Protein AF-A0A151MVL5-F1 (afdb_monomer_lite)

InterPro domains:
  IPR002569 Peptide methionine sulphoxide reductase MsrA domain [PF01625] (43-74)
  IPR036509 Peptide methionine sulphoxide reductase MsrA superfamily [G3DSA:3.30.1060.10] (26-87)
  IPR036509 Peptide methionine sulphoxide reductase MsrA superfamily [SSF55068] (39-83)
  IPR050162 Methionine Sulfoxide Reductase A [PTHR42799] (43-86)

Secondary structure (DSSP, 8-state):
----BPPHHHHH-SS-TTS--HHHHHHHHHHHHHHHHHTT--S-----------BPPPTTTTTHHHH-TTS-------SPPPTT----

Foldseek 3Di:
DDFAWDPPVVVVPPPPPPDDDPPVVVVQVVVVLVQLVVVPVPDDPDDDDDDDTDTDDDPCPVVVCVVPVPDDDPDPDPPDDRPPDDDD

Sequence (88 aa):
MPLRRAPLTAICRGEFQGYWRPWRRLQILTILLFVLTESGFGTITTEIREAPEFFYAEDYHQQYLSKNPNGYCGLGGTGVSCPLGTGK

Radius of gyration: 16.5 Å; chains: 1; bounding box: 40×34×35 Å

Structure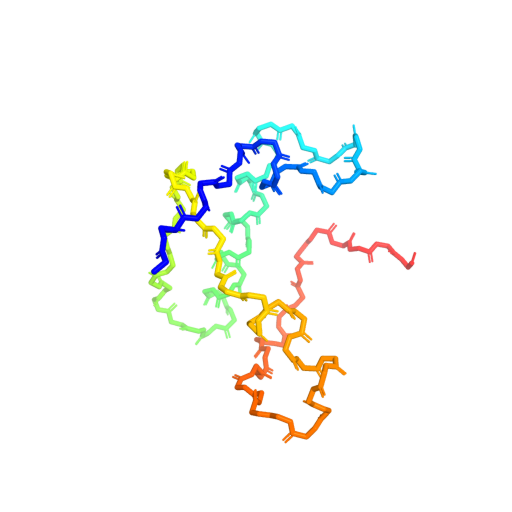 (mmCIF, N/CA/C/O backbone):
data_AF-A0A151MVL5-F1
#
_entry.id   AF-A0A151MVL5-F1
#
loop_
_atom_site.group_PDB
_atom_site.id
_atom_site.type_symbol
_atom_site.label_atom_id
_atom_site.label_alt_id
_atom_site.label_comp_id
_atom_site.label_asym_id
_atom_site.label_entity_id
_atom_site.label_seq_id
_atom_site.pdbx_PDB_ins_code
_atom_site.Cartn_x
_atom_site.Cartn_y
_atom_site.Cartn_z
_atom_site.occupancy
_atom_site.B_iso_or_equiv
_atom_site.auth_seq_id
_atom_site.auth_comp_id
_atom_site.auth_asym_id
_atom_site.auth_atom_id
_atom_site.pdbx_PDB_model_num
ATOM 1 N N . MET A 1 1 ? 20.828 -5.863 -10.497 1.00 56.38 1 MET A N 1
ATOM 2 C CA . MET A 1 1 ? 20.393 -4.542 -11.005 1.00 56.38 1 MET A CA 1
ATOM 3 C C . MET A 1 1 ? 20.354 -3.570 -9.833 1.00 56.38 1 MET A C 1
ATOM 5 O O . MET A 1 1 ? 19.838 -3.974 -8.798 1.00 56.38 1 MET A O 1
ATOM 9 N N . PRO A 1 2 ? 20.919 -2.355 -9.929 1.00 69.50 2 PRO A N 1
ATOM 10 C CA . PRO A 1 2 ? 20.829 -1.379 -8.844 1.00 69.50 2 PRO A CA 1
ATOM 11 C C . PRO A 1 2 ? 19.394 -0.842 -8.719 1.00 69.50 2 PRO A C 1
ATOM 13 O O . PRO A 1 2 ? 18.775 -0.489 -9.724 1.00 69.50 2 PRO A O 1
ATOM 16 N N . LEU A 1 3 ? 18.866 -0.78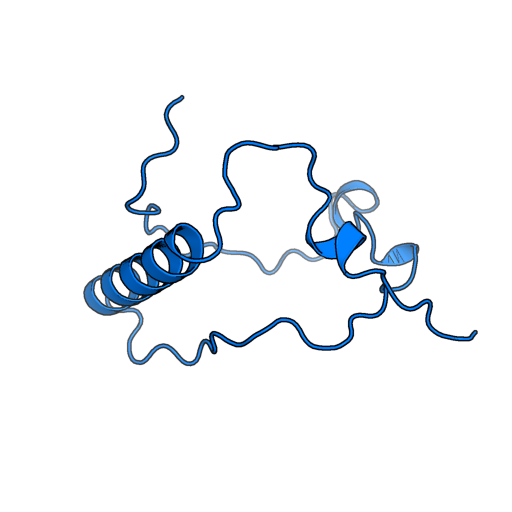7 -7.493 1.00 73.50 3 LEU A N 1
ATOM 17 C CA . LEU A 1 3 ? 17.547 -0.216 -7.204 1.00 73.50 3 LEU A CA 1
ATOM 18 C C . LEU A 1 3 ? 17.534 1.280 -7.554 1.00 73.50 3 LEU A C 1
ATOM 20 O O . LEU A 1 3 ? 18.405 2.038 -7.120 1.00 73.50 3 LEU A O 1
ATOM 24 N N . ARG A 1 4 ? 16.540 1.720 -8.335 1.00 82.06 4 ARG A N 1
ATOM 25 C CA . ARG A 1 4 ? 16.379 3.132 -8.710 1.00 82.06 4 ARG A CA 1
ATOM 26 C C . ARG A 1 4 ? 15.732 3.898 -7.554 1.00 82.06 4 ARG A C 1
ATOM 28 O O . ARG A 1 4 ? 14.572 3.645 -7.229 1.00 82.06 4 ARG A O 1
ATOM 35 N N . ARG A 1 5 ? 16.468 4.842 -6.952 1.00 81.94 5 ARG A N 1
ATOM 36 C CA . ARG A 1 5 ? 15.920 5.791 -5.966 1.00 81.94 5 ARG A CA 1
ATOM 37 C C . ARG A 1 5 ? 14.808 6.604 -6.616 1.00 81.94 5 ARG A C 1
ATOM 39 O O . ARG A 1 5 ? 15.003 7.186 -7.684 1.00 81.94 5 ARG A O 1
ATOM 46 N N . ALA A 1 6 ? 13.654 6.643 -5.971 1.00 77.31 6 ALA A N 1
ATOM 47 C CA . ALA A 1 6 ? 12.553 7.474 -6.402 1.00 77.31 6 ALA A CA 1
ATOM 48 C C . ALA A 1 6 ? 12.750 8.889 -5.844 1.00 77.31 6 ALA A C 1
ATOM 50 O O . ALA A 1 6 ? 12.965 9.049 -4.640 1.00 77.31 6 ALA A O 1
ATOM 51 N N . PRO A 1 7 ? 12.685 9.939 -6.679 1.00 70.00 7 PRO A N 1
ATOM 52 C CA . PRO A 1 7 ? 12.754 11.296 -6.163 1.00 70.00 7 PRO A CA 1
ATOM 53 C C . PRO A 1 7 ? 11.549 11.547 -5.246 1.00 70.00 7 PRO A C 1
ATOM 55 O O . PRO A 1 7 ? 10.451 11.077 -5.539 1.00 70.00 7 PRO A O 1
ATOM 58 N N . LEU A 1 8 ? 11.707 12.359 -4.193 1.00 58.62 8 LEU A N 1
ATOM 59 C CA . LEU A 1 8 ? 10.580 12.787 -3.338 1.00 58.62 8 LEU A CA 1
ATOM 60 C C . LEU A 1 8 ? 9.424 13.362 -4.169 1.00 58.62 8 LEU A C 1
ATOM 62 O O . LEU A 1 8 ? 8.250 13.186 -3.854 1.00 58.62 8 LEU A O 1
ATOM 66 N N . THR A 1 9 ? 9.755 13.986 -5.302 1.00 56.81 9 THR A N 1
ATOM 67 C CA . THR A 1 9 ? 8.750 14.479 -6.238 1.00 56.81 9 THR A CA 1
ATOM 68 C C . THR A 1 9 ? 7.923 13.372 -6.892 1.00 56.81 9 THR A C 1
ATOM 70 O O . THR A 1 9 ? 6.806 13.661 -7.256 1.00 56.81 9 THR A O 1
ATOM 73 N N . ALA A 1 10 ? 8.377 12.124 -7.019 1.00 54.22 10 ALA A N 1
ATOM 74 C CA . ALA A 1 10 ? 7.568 11.025 -7.561 1.00 54.22 10 ALA A CA 1
ATOM 75 C C . ALA A 1 10 ? 6.584 10.420 -6.549 1.00 54.22 10 ALA A C 1
ATOM 77 O O . ALA A 1 10 ? 5.551 9.902 -6.954 1.00 54.22 10 ALA A O 1
ATOM 78 N N . ILE A 1 11 ? 6.858 10.539 -5.247 1.00 56.28 11 ILE A N 1
ATOM 79 C CA . ILE A 1 11 ? 5.865 10.257 -4.196 1.00 56.28 11 ILE A CA 1
ATOM 80 C C . ILE A 1 11 ? 4.753 11.322 -4.232 1.00 56.28 11 ILE A C 1
ATOM 82 O O . ILE A 1 11 ? 3.591 11.029 -3.958 1.00 56.28 11 ILE A O 1
ATOM 86 N N . CYS A 1 12 ? 5.109 12.555 -4.607 1.00 42.88 12 CYS A N 1
ATOM 87 C CA . CYS A 1 12 ? 4.209 13.711 -4.618 1.00 42.88 12 CYS A CA 1
ATOM 88 C C . CYS A 1 12 ? 3.655 14.099 -6.007 1.00 42.88 12 CYS A C 1
ATOM 90 O O . CYS A 1 12 ? 2.803 14.980 -6.081 1.00 42.88 12 CYS A O 1
ATOM 92 N N . ARG A 1 13 ? 4.100 13.482 -7.111 1.00 39.69 13 ARG A N 1
ATOM 93 C CA . ARG A 1 13 ? 3.640 13.766 -8.486 1.00 39.69 13 ARG A CA 1
ATOM 94 C C . ARG A 1 13 ? 2.483 12.839 -8.855 1.00 39.69 13 ARG A C 1
ATOM 96 O O . ARG A 1 13 ? 2.570 12.027 -9.766 1.00 39.69 13 ARG A O 1
ATOM 103 N N . GLY A 1 14 ? 1.377 13.003 -8.142 1.00 37.28 14 GLY A N 1
ATOM 104 C CA . GLY A 1 14 ? 0.087 13.063 -8.817 1.00 37.28 14 GLY A CA 1
ATOM 105 C C . GLY A 1 14 ? -0.186 14.542 -9.071 1.00 37.28 14 GLY A C 1
ATOM 106 O O . GLY A 1 14 ? -0.142 15.327 -8.127 1.00 37.28 14 GLY A O 1
ATOM 107 N N . GLU A 1 15 ? -0.402 14.940 -10.321 1.00 38.72 15 GLU A N 1
ATOM 108 C CA . GLU A 1 15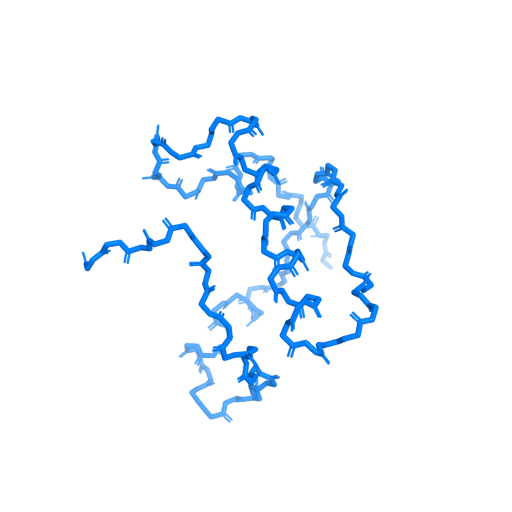 ? -0.688 16.315 -10.760 1.00 38.72 15 GLU A CA 1
ATOM 109 C C . GLU A 1 15 ? -2.059 16.819 -10.259 1.00 38.72 15 GLU A C 1
ATOM 111 O O . GLU A 1 15 ? -2.940 17.183 -11.023 1.00 38.72 15 GLU A O 1
ATOM 116 N N . PHE A 1 16 ? -2.249 16.857 -8.943 1.00 33.56 16 PHE A N 1
ATOM 117 C CA . PHE A 1 16 ? -3.363 17.514 -8.271 1.00 33.56 16 PHE A CA 1
ATOM 118 C C . PHE A 1 16 ? -2.782 18.564 -7.320 1.00 33.56 16 PHE A C 1
ATOM 120 O O . PHE A 1 16 ? -2.653 18.350 -6.113 1.00 33.56 16 PHE A O 1
ATOM 127 N N . GLN A 1 17 ? -2.432 19.729 -7.871 1.00 32.94 17 GLN A N 1
ATOM 128 C CA . GLN A 1 17 ? -1.874 20.893 -7.159 1.00 32.94 17 GLN A CA 1
ATOM 129 C C . GLN A 1 17 ? -2.793 21.503 -6.064 1.00 32.94 17 GLN A C 1
ATOM 131 O O . GLN A 1 17 ? -2.484 22.563 -5.529 1.00 32.94 17 GLN A O 1
ATOM 136 N N . GLY A 1 18 ? -3.904 20.861 -5.679 1.00 33.44 18 GLY A N 1
ATOM 137 C CA . GLY A 1 18 ? -4.887 21.414 -4.735 1.00 33.44 18 GLY A CA 1
ATOM 138 C C . GLY A 1 18 ? -4.943 20.786 -3.335 1.00 33.44 18 GLY A C 1
ATOM 139 O O . GLY A 1 18 ? -5.426 21.436 -2.412 1.00 33.44 18 GLY A O 1
ATOM 140 N N . TYR A 1 19 ? -4.466 19.549 -3.138 1.00 41.12 19 TYR A N 1
ATOM 141 C CA . TYR A 1 19 ? -4.811 18.769 -1.928 1.00 41.12 19 TYR A CA 1
ATOM 142 C C . TYR A 1 19 ? -3.658 18.544 -0.933 1.00 41.12 19 TYR A C 1
ATOM 144 O O . TYR A 1 19 ? -3.864 18.069 0.184 1.00 41.12 19 TYR A O 1
ATOM 152 N N . TRP A 1 20 ? -2.435 18.925 -1.301 1.00 40.16 20 TRP A N 1
ATOM 153 C CA . TRP A 1 20 ? -1.213 18.600 -0.562 1.00 40.16 20 TRP A CA 1
ATOM 154 C C . TRP A 1 20 ? -0.692 19.771 0.271 1.00 40.16 20 TRP A C 1
ATOM 156 O O . TRP A 1 20 ? 0.439 20.223 0.107 1.00 40.16 20 TRP A O 1
ATOM 166 N N . ARG A 1 21 ? -1.515 20.276 1.198 1.00 45.50 21 ARG A N 1
ATOM 167 C CA . ARG A 1 21 ? -0.991 21.096 2.302 1.00 45.50 21 ARG A CA 1
ATOM 168 C C . ARG A 1 21 ? -0.554 20.162 3.443 1.00 45.50 21 ARG A C 1
ATOM 170 O O . ARG A 1 21 ? -1.387 19.357 3.864 1.00 45.50 21 ARG A O 1
ATOM 177 N N . PRO A 1 22 ? 0.687 20.268 3.968 1.00 53.88 22 PRO A N 1
ATOM 178 C CA . PRO A 1 22 ? 1.265 19.312 4.928 1.00 53.88 22 PRO A CA 1
ATOM 179 C C . PRO A 1 22 ? 0.363 18.997 6.131 1.00 53.88 22 PRO A C 1
ATOM 181 O O . PRO A 1 22 ? 0.252 17.853 6.556 1.00 53.88 22 PRO A O 1
ATOM 184 N N . TRP A 1 23 ? -0.363 20.005 6.616 1.00 46.12 23 TRP A N 1
ATOM 185 C CA . TRP A 1 23 ? -1.187 19.914 7.821 1.00 46.12 23 TRP A CA 1
ATOM 186 C C . TRP A 1 23 ? -2.576 19.292 7.607 1.00 46.12 23 TRP A C 1
ATOM 188 O O . TRP A 1 23 ? -3.113 18.678 8.522 1.00 46.12 23 TRP A O 1
ATOM 198 N N . ARG A 1 24 ? -3.161 19.381 6.401 1.00 54.72 24 ARG A N 1
ATOM 199 C CA . ARG A 1 24 ? -4.499 18.813 6.136 1.00 54.72 24 ARG A CA 1
ATOM 200 C C . ARG A 1 24 ? -4.469 17.287 6.029 1.00 54.72 24 ARG A C 1
ATOM 202 O O . ARG A 1 24 ? -5.442 16.645 6.389 1.00 54.72 24 ARG A O 1
ATOM 209 N N . ARG A 1 25 ? -3.359 16.692 5.581 1.00 62.12 25 ARG A N 1
ATOM 210 C CA . ARG A 1 25 ? -3.252 15.246 5.306 1.00 62.12 25 ARG A CA 1
ATOM 211 C C . ARG A 1 25 ? -3.118 14.377 6.561 1.00 62.12 25 ARG A C 1
ATOM 213 O O . ARG A 1 25 ? -3.640 13.268 6.580 1.00 62.12 25 ARG A O 1
ATOM 220 N N . LEU A 1 26 ? -2.463 14.879 7.609 1.00 63.94 26 LEU A N 1
ATOM 221 C CA . LEU A 1 26 ? -2.371 14.166 8.889 1.00 63.94 26 LEU A CA 1
ATOM 222 C C . LEU A 1 26 ? -3.733 14.105 9.583 1.00 63.94 26 LEU A C 1
ATOM 224 O O . LEU A 1 26 ? -4.138 13.040 10.030 1.00 63.94 26 LEU A O 1
ATOM 228 N N . GLN A 1 27 ? -4.486 15.210 9.570 1.00 67.19 27 GLN A N 1
ATOM 229 C CA . GLN A 1 27 ? -5.825 15.268 10.161 1.00 67.19 27 GLN A CA 1
ATOM 230 C C . GLN A 1 27 ? -6.774 14.230 9.538 1.00 67.19 27 GLN A C 1
ATOM 232 O O . GLN A 1 27 ? -7.519 13.565 10.248 1.00 67.19 27 GLN A O 1
ATOM 237 N N . ILE A 1 28 ? -6.691 14.036 8.222 1.00 73.88 28 ILE A N 1
ATOM 238 C CA . ILE A 1 28 ? -7.449 13.026 7.470 1.00 73.88 28 ILE A CA 1
ATOM 239 C C . ILE A 1 28 ? -7.169 11.604 7.973 1.00 73.88 28 ILE A C 1
ATOM 241 O O . ILE A 1 28 ? -8.101 10.845 8.241 1.00 73.88 28 ILE A O 1
ATOM 245 N N . LEU A 1 29 ? -5.889 11.251 8.106 1.00 74.94 29 LEU A N 1
ATOM 246 C CA . LEU A 1 29 ? -5.470 9.917 8.533 1.00 74.94 29 LEU A CA 1
ATOM 247 C C . LEU A 1 29 ? -5.857 9.655 9.989 1.00 74.94 29 LEU A C 1
ATOM 249 O O . LEU A 1 29 ? -6.352 8.577 10.301 1.00 74.94 29 LEU A O 1
ATOM 253 N N . THR A 1 30 ? -5.724 10.657 10.859 1.00 77.25 30 THR A N 1
ATOM 254 C CA . THR A 1 30 ? -6.136 10.544 12.262 1.00 77.25 30 THR A CA 1
ATOM 255 C C . THR A 1 30 ? -7.640 10.310 12.400 1.00 77.25 30 THR A C 1
ATOM 257 O O . THR A 1 30 ? -8.051 9.444 13.169 1.00 77.25 30 THR A O 1
ATOM 260 N N . ILE A 1 31 ? -8.473 11.025 11.633 1.00 80.62 31 ILE A N 1
ATOM 261 C CA . ILE A 1 31 ? -9.931 10.824 11.673 1.00 80.62 31 ILE A CA 1
ATOM 262 C C . ILE A 1 31 ? -10.285 9.420 11.159 1.00 80.62 31 ILE A C 1
ATOM 264 O O . ILE A 1 31 ? -11.126 8.751 11.750 1.00 80.62 31 ILE A O 1
ATOM 268 N N . LEU A 1 32 ? -9.628 8.929 10.103 1.00 82.69 32 LEU A N 1
ATOM 269 C CA . LEU A 1 32 ? -9.882 7.576 9.601 1.00 82.69 32 LEU A CA 1
ATOM 270 C C . LEU A 1 32 ? -9.541 6.495 10.638 1.00 82.69 32 LEU A C 1
ATOM 272 O O . LEU A 1 32 ? -10.331 5.575 10.829 1.00 82.69 32 LEU A O 1
ATOM 276 N N . LEU A 1 33 ? -8.402 6.612 11.326 1.00 85.31 33 LEU A N 1
ATOM 277 C CA . LEU A 1 33 ? -8.015 5.665 12.381 1.00 85.31 33 LEU A CA 1
ATOM 278 C C . LEU A 1 33 ? -9.048 5.619 13.514 1.00 85.31 33 LEU A C 1
ATOM 280 O O . LEU A 1 33 ? -9.378 4.538 14.004 1.00 85.31 33 LEU A O 1
ATOM 284 N N . PHE A 1 34 ? -9.599 6.777 13.884 1.00 84.12 34 PHE A N 1
ATOM 285 C CA . PHE A 1 34 ? -10.688 6.854 14.851 1.00 84.12 34 PHE A CA 1
ATOM 286 C C . PHE A 1 34 ? -11.931 6.099 14.359 1.00 84.12 34 PHE A C 1
ATOM 288 O O . PHE A 1 34 ? -12.423 5.214 15.053 1.00 84.12 34 PHE A O 1
ATOM 295 N N . VAL A 1 35 ? -12.387 6.361 13.129 1.00 87.38 35 VAL A N 1
ATOM 296 C CA . VAL A 1 35 ? -13.579 5.695 12.570 1.00 87.38 35 VAL A CA 1
ATOM 297 C C . VAL A 1 35 ? -13.385 4.178 12.449 1.00 87.38 35 VAL A C 1
ATOM 299 O O . VAL A 1 35 ? -14.317 3.420 12.713 1.00 87.38 35 VAL A O 1
ATOM 302 N N . LEU A 1 36 ? -12.188 3.705 12.091 1.00 87.56 36 LEU A N 1
ATOM 303 C CA . LEU A 1 36 ? -11.884 2.268 12.048 1.00 87.56 36 LEU A CA 1
ATOM 304 C C . LEU A 1 36 ? -11.943 1.624 13.440 1.00 87.56 36 LEU A C 1
ATOM 306 O O . LEU A 1 36 ? -12.443 0.508 13.574 1.00 87.56 36 LEU A O 1
ATOM 310 N N . THR A 1 37 ? -11.479 2.335 14.468 1.00 86.88 37 THR A N 1
ATOM 311 C CA . THR A 1 37 ? -11.552 1.864 15.858 1.00 86.88 37 THR A CA 1
ATOM 312 C C . THR A 1 37 ? -13.010 1.745 16.310 1.00 86.88 37 THR A C 1
ATOM 314 O O . THR A 1 37 ? -13.413 0.687 16.787 1.00 86.88 37 THR A O 1
ATOM 317 N N . GLU A 1 38 ? -13.828 2.774 16.060 1.00 87.06 38 GLU A N 1
ATOM 318 C CA . GLU A 1 38 ? -15.275 2.765 16.344 1.00 87.06 38 GLU A CA 1
ATOM 319 C C . GLU A 1 38 ? -16.021 1.665 15.570 1.00 87.06 38 GLU A C 1
ATOM 321 O O . GLU A 1 38 ? -16.985 1.086 16.063 1.00 87.06 38 GLU A O 1
ATOM 326 N N . SER A 1 39 ? -15.549 1.324 14.368 1.00 86.81 39 SER A N 1
ATOM 327 C CA . SER A 1 39 ? -16.140 0.271 13.530 1.00 86.81 39 SER A CA 1
ATOM 328 C C . SER A 1 39 ? -15.780 -1.154 13.981 1.00 86.81 39 SER A C 1
ATOM 330 O O . SER A 1 39 ? -16.154 -2.115 13.314 1.00 86.81 39 SER A O 1
ATOM 332 N N . GLY A 1 40 ? -15.054 -1.314 15.094 1.00 88.94 40 GLY A N 1
ATOM 333 C CA . GLY A 1 40 ? -14.788 -2.617 15.706 1.00 88.94 40 GLY A CA 1
ATOM 334 C C . GLY A 1 40 ? -13.577 -3.372 15.151 1.00 88.94 40 GLY A C 1
ATOM 335 O O . GLY A 1 40 ? -13.427 -4.557 15.439 1.00 88.94 40 GLY A O 1
ATOM 336 N N . PHE A 1 41 ? -12.678 -2.714 14.405 1.00 86.81 41 PHE A N 1
ATOM 337 C CA . PHE A 1 41 ? -11.446 -3.341 13.887 1.00 86.81 41 PHE A CA 1
ATOM 338 C C . PHE A 1 41 ? -10.364 -3.581 14.960 1.00 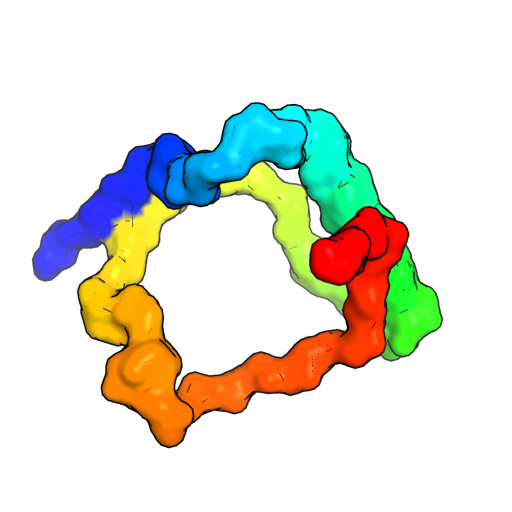86.81 41 PHE A C 1
ATOM 340 O O . PHE A 1 41 ? -9.290 -4.100 14.652 1.00 86.81 41 PHE A O 1
ATOM 347 N N . GLY A 1 42 ? -10.644 -3.243 16.223 1.00 86.00 42 GLY A N 1
ATOM 348 C CA . GLY A 1 42 ? -9.725 -3.420 17.344 1.00 86.00 42 GLY A CA 1
ATOM 349 C C . GLY A 1 42 ? -8.544 -2.450 17.305 1.00 86.00 42 GLY A C 1
ATOM 350 O O . GLY A 1 42 ? -8.609 -1.380 16.698 1.00 86.00 42 GLY A O 1
ATOM 351 N N . THR A 1 43 ? -7.456 -2.812 17.986 1.00 88.31 43 THR A N 1
ATOM 352 C CA . THR A 1 43 ? -6.252 -1.977 18.055 1.00 88.31 43 THR A CA 1
ATOM 353 C C . THR A 1 43 ? -5.578 -1.886 16.689 1.00 88.31 43 THR A C 1
ATOM 355 O O . THR A 1 43 ? -5.040 -2.869 16.179 1.00 88.31 43 THR A O 1
ATOM 358 N N . ILE A 1 44 ? -5.560 -0.684 16.115 1.00 88.81 44 ILE A N 1
ATOM 359 C CA . ILE A 1 44 ? -4.931 -0.427 14.820 1.00 88.81 44 ILE A CA 1
ATOM 360 C C . ILE A 1 44 ? -3.404 -0.364 14.971 1.00 88.81 44 ILE A C 1
ATOM 362 O O . ILE A 1 44 ? -2.880 0.424 15.753 1.00 88.81 44 ILE A O 1
ATOM 366 N N . THR A 1 45 ? -2.677 -1.162 14.186 1.00 89.75 45 THR A N 1
ATOM 367 C CA . THR A 1 45 ? -1.200 -1.254 14.200 1.00 89.75 45 THR A CA 1
ATOM 368 C C . THR A 1 45 ? -0.514 -0.380 13.143 1.00 89.75 45 THR A C 1
ATOM 370 O O . THR A 1 45 ? 0.685 -0.498 12.905 1.00 89.75 45 THR A O 1
ATOM 373 N N . THR A 1 46 ? -1.276 0.480 12.463 1.00 85.81 46 THR A N 1
ATOM 374 C CA . THR A 1 46 ? -0.778 1.314 11.360 1.00 85.81 46 THR A CA 1
ATOM 375 C C . THR A 1 46 ? 0.070 2.473 11.884 1.00 85.81 46 THR A C 1
ATOM 377 O O . THR A 1 46 ? -0.347 3.187 12.792 1.00 85.81 46 THR A O 1
ATOM 380 N N . GLU A 1 47 ? 1.236 2.698 11.277 1.00 85.19 47 GLU A N 1
ATOM 381 C CA . GLU A 1 47 ? 2.152 3.784 11.636 1.00 85.19 47 GLU A CA 1
ATOM 382 C C . GLU A 1 47 ? 2.027 4.972 10.668 1.00 85.19 47 GLU A C 1
ATOM 384 O O . GLU A 1 47 ? 2.006 4.799 9.446 1.00 85.19 47 GLU A O 1
ATOM 389 N N . ILE A 1 48 ? 1.999 6.193 11.214 1.00 83.88 48 ILE A N 1
ATOM 390 C CA . ILE A 1 48 ? 2.101 7.439 10.446 1.00 83.88 48 ILE A CA 1
ATOM 391 C C . ILE A 1 48 ? 3.468 8.055 10.727 1.00 83.88 48 ILE A C 1
ATOM 393 O O . ILE A 1 48 ? 3.734 8.519 11.833 1.00 83.88 48 ILE A O 1
ATOM 397 N N . ARG A 1 49 ? 4.320 8.094 9.704 1.00 83.44 49 ARG A N 1
ATOM 398 C CA . ARG A 1 49 ? 5.656 8.689 9.771 1.00 83.44 49 ARG A CA 1
ATOM 399 C C . ARG A 1 49 ? 5.980 9.448 8.496 1.00 83.44 49 ARG A C 1
ATOM 401 O O . ARG A 1 49 ? 5.312 9.286 7.473 1.00 83.44 49 ARG A O 1
ATOM 408 N N . GLU A 1 50 ? 7.020 10.267 8.556 1.00 82.19 50 GLU A N 1
ATOM 409 C CA . GLU A 1 50 ? 7.556 10.909 7.361 1.00 82.19 50 GLU A CA 1
ATOM 410 C C . GLU A 1 50 ? 8.066 9.862 6.367 1.00 82.19 50 GLU A C 1
ATOM 412 O O . GLU A 1 50 ? 8.587 8.810 6.753 1.00 82.19 50 GLU A O 1
ATOM 417 N N . ALA A 1 51 ? 7.881 10.140 5.074 1.00 82.06 51 ALA A N 1
ATOM 418 C CA . ALA A 1 51 ? 8.296 9.228 4.021 1.00 82.06 51 ALA A CA 1
ATOM 419 C C . ALA A 1 51 ? 9.833 9.105 4.034 1.00 82.06 51 ALA A C 1
ATOM 421 O O . ALA A 1 51 ? 10.511 10.106 3.788 1.00 82.06 51 ALA A O 1
ATOM 422 N N . PRO A 1 52 ? 10.392 7.913 4.314 1.00 84.69 52 PRO A N 1
ATOM 423 C CA . PRO A 1 52 ? 11.830 7.699 4.235 1.00 84.69 52 PRO A CA 1
ATOM 424 C C . PRO A 1 52 ? 12.281 7.687 2.768 1.00 84.69 52 PRO A C 1
ATOM 426 O O . PRO A 1 52 ? 11.483 7.853 1.842 1.00 84.69 52 PRO A O 1
ATOM 429 N N . GLU A 1 53 ? 13.567 7.426 2.543 1.00 86.69 53 GLU A N 1
ATOM 430 C CA . GLU A 1 53 ? 14.055 7.134 1.199 1.00 86.69 53 GLU A CA 1
ATOM 431 C C . GLU A 1 53 ? 13.252 5.982 0.566 1.00 86.69 53 GLU A C 1
ATOM 433 O O . GLU A 1 53 ? 13.079 4.915 1.159 1.00 86.69 53 GLU A O 1
ATOM 438 N N . PHE A 1 54 ? 12.736 6.224 -0.640 1.00 84.69 54 PHE A N 1
ATOM 439 C CA . PHE A 1 54 ? 11.890 5.294 -1.379 1.00 84.69 54 PHE A CA 1
ATOM 440 C C . PHE A 1 54 ? 12.608 4.832 -2.647 1.00 84.69 54 PHE A C 1
ATOM 442 O O . PHE A 1 54 ? 13.258 5.617 -3.341 1.00 84.69 54 PHE A O 1
ATOM 449 N N . PHE A 1 55 ? 12.461 3.553 -2.973 1.00 89.00 55 PHE A N 1
ATOM 450 C CA . PHE A 1 55 ? 13.014 2.941 -4.175 1.00 89.00 55 PHE A CA 1
ATOM 451 C C . PHE A 1 55 ? 11.870 2.372 -5.003 1.00 89.00 55 PHE A C 1
ATOM 453 O O . PHE A 1 55 ? 10.931 1.793 -4.457 1.00 89.00 55 PHE A O 1
ATOM 460 N N . TYR A 1 56 ? 11.946 2.522 -6.322 1.00 86.88 56 TYR A N 1
ATOM 461 C CA . TYR A 1 56 ? 10.958 1.902 -7.195 1.00 86.88 56 TYR A CA 1
ATOM 462 C C . TYR A 1 56 ? 11.071 0.380 -7.134 1.00 86.88 56 TYR A C 1
ATOM 464 O O . TYR A 1 56 ? 12.163 -0.170 -7.287 1.00 86.88 56 TYR A O 1
ATOM 472 N N . ALA A 1 57 ? 9.926 -0.284 -6.981 1.00 89.25 57 ALA A N 1
ATOM 473 C CA . ALA A 1 57 ? 9.807 -1.701 -7.296 1.00 89.25 57 ALA A CA 1
ATOM 474 C C . ALA A 1 57 ? 10.017 -1.924 -8.803 1.00 89.25 57 ALA A C 1
ATOM 476 O O . ALA A 1 57 ? 9.792 -1.015 -9.610 1.00 89.25 57 ALA A O 1
ATOM 477 N N . GLU A 1 58 ? 10.422 -3.136 -9.175 1.00 90.50 58 GLU A N 1
ATOM 478 C CA . GLU A 1 58 ? 10.674 -3.541 -10.556 1.00 90.50 58 GLU A CA 1
ATOM 479 C C . GLU A 1 58 ? 9.456 -3.305 -11.460 1.00 90.50 58 GLU A C 1
ATOM 481 O O . GLU A 1 58 ? 8.304 -3.351 -11.023 1.00 90.50 58 GLU A O 1
ATOM 486 N N . ASP A 1 59 ? 9.702 -3.109 -12.757 1.00 90.44 59 ASP A N 1
ATOM 487 C CA . ASP A 1 59 ? 8.667 -2.736 -13.731 1.00 90.44 59 ASP A CA 1
ATOM 488 C C . ASP A 1 59 ? 7.527 -3.768 -13.829 1.00 90.44 59 ASP A C 1
ATOM 490 O O . ASP A 1 59 ? 6.397 -3.426 -14.180 1.00 90.44 59 ASP A O 1
ATOM 494 N N . TYR A 1 60 ? 7.793 -5.030 -13.483 1.00 90.69 60 TYR A N 1
ATOM 495 C CA . TYR A 1 60 ? 6.779 -6.081 -13.379 1.00 90.69 60 TYR A CA 1
ATOM 496 C C . TYR A 1 60 ? 5.737 -5.806 -12.278 1.00 90.69 60 TYR A C 1
ATOM 498 O O . TYR A 1 60 ? 4.550 -6.052 -12.489 1.00 90.69 60 TYR A O 1
ATOM 506 N N . HIS A 1 61 ? 6.152 -5.245 -11.139 1.00 91.19 61 HIS A N 1
ATOM 507 C CA . HIS A 1 61 ? 5.268 -4.926 -10.014 1.00 91.19 61 HIS A CA 1
ATOM 508 C C . HIS A 1 61 ? 4.400 -3.688 -10.282 1.00 91.19 61 HIS A C 1
ATOM 510 O O . HIS A 1 61 ? 3.316 -3.537 -9.716 1.00 91.19 61 HIS A O 1
ATOM 516 N N . GLN A 1 62 ? 4.843 -2.805 -11.179 1.00 93.06 62 GLN A N 1
ATOM 517 C CA . GLN A 1 62 ? 4.090 -1.613 -11.553 1.00 93.06 62 GLN A CA 1
ATOM 518 C C . GLN A 1 62 ? 2.842 -1.999 -12.354 1.00 93.06 62 GLN A C 1
ATOM 520 O O . GLN A 1 62 ? 2.942 -2.659 -13.391 1.00 93.06 62 GLN A O 1
ATOM 525 N N . GLN A 1 63 ? 1.668 -1.555 -11.893 1.00 92.25 63 GLN A N 1
ATOM 526 C CA . GLN A 1 63 ? 0.367 -1.847 -12.519 1.00 92.25 63 GLN A CA 1
ATOM 527 C C . GLN A 1 63 ? 0.102 -3.357 -12.690 1.00 92.25 63 GLN A C 1
ATOM 529 O O . GLN A 1 63 ? -0.489 -3.788 -13.680 1.00 92.25 63 GLN A O 1
ATOM 534 N N . TYR A 1 64 ? 0.541 -4.168 -11.722 1.00 92.06 64 TYR A N 1
ATOM 535 C CA . TYR A 1 64 ? 0.496 -5.631 -11.795 1.00 92.06 64 TYR A CA 1
ATOM 536 C C . TYR A 1 64 ? -0.879 -6.203 -12.188 1.00 92.06 64 TYR A C 1
ATOM 538 O O . TYR A 1 64 ? -0.951 -7.019 -13.105 1.00 92.06 64 TYR A O 1
ATOM 546 N N . LEU A 1 65 ? -1.967 -5.744 -11.555 1.00 91.94 65 LEU A N 1
ATOM 547 C CA . LEU A 1 65 ? -3.327 -6.239 -11.826 1.00 91.94 65 LEU A CA 1
ATOM 548 C C . LEU A 1 65 ? -3.881 -5.799 -13.191 1.00 91.94 65 LEU A C 1
ATOM 550 O O . LEU A 1 65 ? -4.715 -6.492 -13.758 1.00 91.94 65 LEU A O 1
ATOM 554 N N . SER A 1 66 ? -3.392 -4.688 -13.755 1.00 92.00 66 SER A N 1
ATOM 555 C CA . SER A 1 66 ? -3.726 -4.291 -15.135 1.00 92.00 66 SER A CA 1
ATOM 556 C C . SER A 1 66 ? -3.100 -5.257 -16.146 1.00 92.00 66 SER A C 1
ATOM 558 O O . SER A 1 66 ? -3.724 -5.645 -17.130 1.00 92.00 66 SER A O 1
ATOM 560 N N . LYS A 1 67 ? -1.868 -5.703 -15.866 1.00 92.88 67 LYS A N 1
ATOM 561 C CA . LYS A 1 67 ? -1.140 -6.682 -16.687 1.00 92.88 67 LYS A CA 1
ATOM 562 C C . LYS A 1 67 ? -1.638 -8.116 -16.479 1.00 92.88 67 LYS A C 1
ATOM 564 O O . LYS A 1 67 ? -1.564 -8.918 -17.402 1.00 92.88 67 LYS A O 1
ATOM 569 N N . ASN A 1 68 ? -2.135 -8.439 -15.282 1.00 91.69 68 ASN A N 1
ATOM 570 C CA . ASN A 1 68 ? -2.614 -9.766 -14.893 1.00 91.69 68 ASN A CA 1
ATOM 571 C C . ASN A 1 68 ? -4.033 -9.655 -14.307 1.00 91.69 68 ASN A C 1
ATOM 573 O O . ASN A 1 68 ? -4.174 -9.601 -13.083 1.00 91.69 68 ASN A O 1
ATOM 577 N N . PRO A 1 69 ? -5.088 -9.643 -15.147 1.00 91.06 69 PRO A N 1
ATOM 578 C CA . PRO A 1 69 ? -6.464 -9.407 -14.694 1.00 91.06 69 PRO A CA 1
ATOM 579 C C . PRO A 1 69 ? -6.979 -10.434 -13.678 1.00 91.06 69 PRO A C 1
ATOM 581 O O . PRO A 1 69 ? -7.745 -10.092 -12.785 1.00 91.06 69 PRO A O 1
ATOM 584 N N . ASN A 1 70 ? -6.514 -11.682 -13.787 1.00 93.00 70 ASN A N 1
ATOM 585 C CA . ASN A 1 70 ? -6.813 -12.770 -12.847 1.00 93.00 70 ASN A CA 1
ATOM 586 C C . ASN A 1 70 ? -5.657 -13.013 -11.858 1.00 93.00 70 ASN A C 1
ATOM 588 O O . ASN A 1 70 ? -5.519 -14.106 -11.310 1.00 93.00 70 ASN A O 1
ATOM 592 N N . GLY A 1 71 ? -4.772 -12.028 -11.692 1.00 89.69 71 GLY A N 1
ATOM 593 C CA . GLY A 1 71 ? -3.680 -12.075 -10.730 1.00 89.69 71 GLY A CA 1
ATOM 594 C C . GLY A 1 71 ? -4.195 -12.058 -9.293 1.00 89.69 71 GLY A C 1
ATOM 595 O O . GLY A 1 71 ? -5.345 -11.717 -9.017 1.00 89.69 71 GLY A O 1
ATOM 596 N N . TYR A 1 72 ? -3.328 -12.418 -8.351 1.00 91.62 72 TYR A N 1
ATOM 597 C CA . TYR A 1 72 ? -3.700 -12.435 -6.940 1.00 91.62 72 TYR A CA 1
ATOM 598 C C . TYR A 1 72 ? -4.073 -11.029 -6.440 1.00 91.62 72 TYR A C 1
ATOM 600 O O . TYR A 1 72 ? -3.263 -10.101 -6.509 1.00 91.62 72 TYR A O 1
ATOM 608 N N . CYS A 1 73 ? -5.282 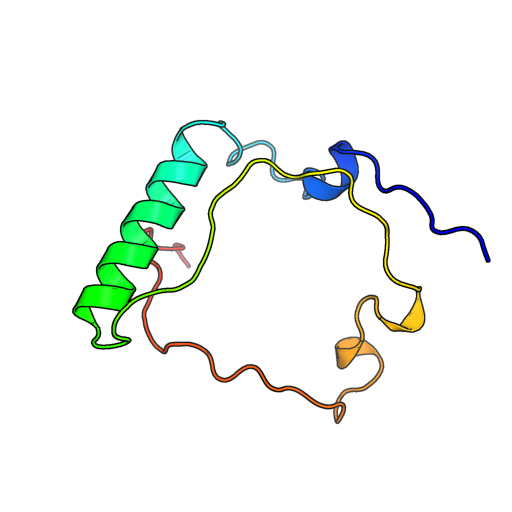-10.894 -5.890 1.00 88.38 73 CYS A N 1
ATOM 609 C CA . CYS A 1 73 ? -5.765 -9.684 -5.232 1.00 88.38 73 CYS A CA 1
ATOM 610 C C . CYS A 1 73 ? -6.249 -10.031 -3.819 1.00 88.38 73 CYS A C 1
ATOM 612 O O . CYS A 1 73 ? -7.304 -10.633 -3.643 1.00 88.38 73 CYS A O 1
ATOM 614 N N . GLY A 1 74 ? -5.465 -9.648 -2.809 1.00 84.25 74 GLY A N 1
ATOM 615 C CA . GLY A 1 74 ? -5.801 -9.832 -1.391 1.00 84.25 74 GLY A CA 1
ATOM 616 C C . GLY A 1 74 ? -6.518 -8.635 -0.757 1.00 84.25 74 GLY A C 1
ATOM 617 O O . GLY A 1 74 ? -6.545 -8.517 0.465 1.00 84.25 74 GLY A O 1
ATOM 618 N N . LEU A 1 75 ? -7.032 -7.699 -1.560 1.00 84.25 75 LEU A N 1
ATOM 619 C CA . LEU A 1 75 ? -7.693 -6.494 -1.059 1.00 84.25 75 LEU A CA 1
ATOM 620 C C . LEU A 1 75 ? -9.191 -6.766 -0.860 1.00 84.25 75 LEU A C 1
ATOM 622 O O . LEU A 1 75 ? -9.924 -6.906 -1.831 1.00 84.25 75 LEU A O 1
ATOM 626 N N . GLY A 1 76 ? -9.642 -6.812 0.397 1.00 79.25 76 GLY A N 1
ATOM 627 C CA . GLY A 1 76 ? -11.065 -6.948 0.757 1.00 79.25 76 GLY A CA 1
ATOM 628 C C . GLY A 1 76 ? -11.770 -5.628 1.097 1.00 79.25 76 GLY A C 1
ATOM 629 O O . GLY A 1 76 ? -12.994 -5.585 1.168 1.00 79.25 76 GLY A O 1
ATOM 630 N N . GLY A 1 77 ? -11.009 -4.544 1.292 1.00 82.25 77 GLY A N 1
ATOM 631 C CA . GLY A 1 77 ? -11.525 -3.288 1.845 1.00 82.25 77 GLY A CA 1
ATOM 632 C C . GLY A 1 77 ? -11.977 -3.422 3.308 1.00 82.25 77 GLY A C 1
ATOM 633 O O . GLY A 1 77 ? -12.097 -4.519 3.844 1.00 82.25 77 GLY A O 1
ATOM 634 N N . THR A 1 78 ? -12.209 -2.295 3.979 1.00 83.25 78 THR A N 1
ATOM 635 C CA . THR A 1 78 ? -12.735 -2.271 5.360 1.00 83.25 78 THR A CA 1
ATOM 636 C C . THR A 1 78 ? -14.247 -2.043 5.411 1.00 83.25 78 THR A C 1
ATOM 638 O O . THR A 1 78 ? -14.837 -2.111 6.480 1.00 83.25 78 THR A O 1
ATOM 641 N N . GLY A 1 79 ? -14.893 -1.715 4.284 1.00 82.75 79 GLY A N 1
ATOM 642 C CA . GLY A 1 79 ? -16.317 -1.341 4.236 1.00 82.75 79 GLY A CA 1
ATOM 643 C C . GLY A 1 7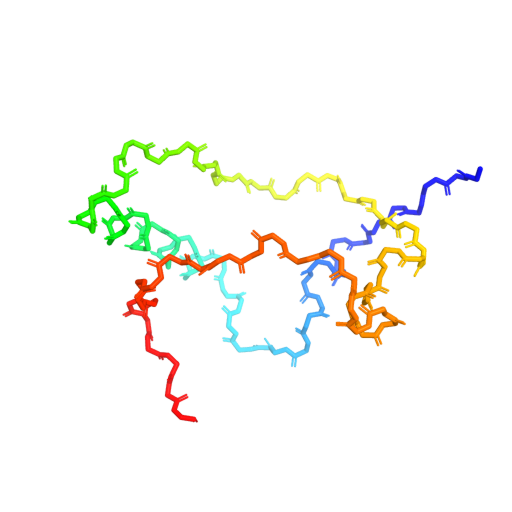9 ? -16.657 -0.004 4.915 1.00 82.75 79 GLY A C 1
ATOM 644 O O . GLY A 1 79 ? -17.786 0.467 4.815 1.00 82.75 79 GLY A O 1
ATOM 645 N N . VAL A 1 80 ? -15.684 0.636 5.568 1.00 84.31 80 VAL A N 1
ATOM 646 C CA . VAL A 1 80 ? -15.824 1.924 6.249 1.00 84.31 80 VAL A CA 1
ATOM 647 C C . VAL A 1 80 ? -15.533 3.050 5.263 1.00 84.31 80 VAL A C 1
ATOM 649 O O . VAL A 1 80 ? -14.457 3.105 4.664 1.00 84.31 80 VAL A O 1
ATOM 652 N N . SER A 1 81 ? -16.484 3.970 5.099 1.00 82.69 81 SER A N 1
ATOM 653 C CA . SER A 1 81 ? -16.289 5.141 4.243 1.00 82.69 81 SER A CA 1
ATOM 654 C C . SER A 1 81 ? -15.277 6.104 4.856 1.00 82.69 81 SER A C 1
ATOM 656 O O . SER A 1 81 ? -15.302 6.380 6.055 1.00 82.69 81 SER A O 1
ATOM 658 N N . CYS A 1 82 ? -14.427 6.689 4.012 1.00 78.56 82 CYS A N 1
ATOM 659 C CA . CYS A 1 82 ? -13.567 7.782 4.434 1.00 78.56 82 CYS A CA 1
ATOM 660 C C . CYS A 1 82 ? -14.442 8.987 4.849 1.00 78.56 82 CYS A C 1
ATOM 662 O O . CYS A 1 82 ? -15.263 9.442 4.045 1.00 78.56 82 CYS A O 1
ATOM 664 N N . PRO A 1 83 ? -14.276 9.535 6.066 1.00 71.12 83 PRO A N 1
ATOM 665 C CA . PRO A 1 83 ? -15.154 10.570 6.629 1.00 71.12 83 PRO A CA 1
ATOM 666 C C . PRO A 1 83 ? -15.035 11.942 5.945 1.00 71.12 83 PRO A C 1
ATOM 668 O O . PRO A 1 83 ? -15.692 12.898 6.343 1.00 71.12 83 PRO A O 1
ATOM 671 N N . LEU A 1 84 ? -14.202 12.058 4.910 1.00 71.12 84 LEU A N 1
ATOM 672 C CA . LEU A 1 84 ? -13.902 13.318 4.227 1.00 71.12 84 LEU A CA 1
ATOM 673 C C . LEU A 1 84 ? -14.741 13.570 2.987 1.00 71.12 84 LEU A C 1
ATOM 675 O O . LEU A 1 84 ? -14.595 14.637 2.402 1.00 71.12 84 LEU A O 1
ATOM 679 N N . GLY A 1 85 ? -15.590 12.613 2.602 1.00 58.31 85 GLY A N 1
ATOM 680 C CA . GLY A 1 85 ? -16.513 12.746 1.482 1.00 58.31 85 GLY A CA 1
ATOM 681 C C . GLY A 1 85 ? -15.809 13.102 0.174 1.00 58.31 85 GLY A C 1
ATOM 682 O O . GLY A 1 85 ? -15.612 14.269 -0.152 1.00 58.31 85 GLY A O 1
ATOM 683 N N . THR A 1 86 ? -15.493 12.111 -0.651 1.00 49.91 86 THR A N 1
ATOM 684 C CA . THR A 1 86 ? -15.331 12.395 -2.079 1.00 49.91 86 THR A CA 1
ATOM 685 C C . THR A 1 86 ? -16.723 12.644 -2.650 1.00 49.91 86 THR A C 1
ATOM 687 O O . THR A 1 86 ? -17.524 11.717 -2.774 1.00 49.91 86 THR A O 1
ATOM 690 N N . GLY A 1 87 ? -17.031 13.913 -2.932 1.00 43.91 87 GLY A N 1
ATOM 691 C CA . GLY A 1 87 ? -18.118 14.273 -3.837 1.00 43.91 87 GLY A CA 1
ATOM 692 C C . GLY A 1 87 ? -17.989 13.504 -5.156 1.00 43.91 87 GLY A C 1
ATOM 693 O O . GLY A 1 87 ? -16.882 13.122 -5.534 1.00 43.91 87 GLY A O 1
ATOM 694 N N . LYS A 1 88 ? -19.149 13.240 -5.761 1.00 31.12 88 LYS A N 1
ATOM 695 C CA . LYS A 1 88 ? -19.359 12.469 -6.995 1.00 31.12 88 LYS A CA 1
ATOM 696 C C . LYS A 1 88 ? -18.340 12.733 -8.099 1.00 31.12 88 LYS A C 1
ATOM 698 O O . LYS A 1 88 ? -17.976 13.914 -8.284 1.00 31.12 88 LYS A O 1
#

pLDDT: mean 74.39, std 18.29, range [31.12, 93.06]

Organism: Alligator mississippiensis (NCBI:txid8496)